Protein AF-A0A1Y5JPC7-F1 (afdb_monomer_lite)

Sequence (171 aa):
MVYKAGVQVVLNYRLAEAKPPEAIPHAVTYAIDNGKAVFSVLLINEGDSLSRPQLEVEIIQQEGNKQVLAWESAVSFIYAGTAAQYQMKLEQPLLQGAYLAEVKTALNGHTVRKVLPFEVNQAIPLSQHQTADSEFMDEERRFILSRVYFYGVILLTVILLVVYQKKKSKK

Radius of gyration: 29.6 Å; chains: 1; bounding box: 75×60×89 Å

pLDDT: mean 76.84, std 16.84, range [41.28, 96.06]

Secondary structure (DSSP, 8-state):
----PPP--------PPPPPP--EEEEEEEEEETTEEEEEEEEE--SSS-B--EEEEEEEESSSS--EEEEEEE---B-TT-EEEEEEE-SSPPPSEEEEEEEEEEETTEEEEEEEEEEE-----TT-TTSSTTTHHHHHHHHHHHHHHHHHHHHHHHHHHHHHHHHHTT-

Foldseek 3Di:
DDDDDDDDDDDDDDPDPFFDWDWAWDAKDWDQDPNWTKIKTKIFTQTQAKFWKWKWKWKFFPDDDTDTDIDTDGHDIDGHGGMDMDMDTDPDDDDFHKMWIWMWIHTPNDIDTDIHIDGDHDDPPPPPPPDDPPPVVVVVVCVVVVVVVVVVVVVVVVVVVVVVVVVVVVD

Structure (mmCIF, N/CA/C/O backbone):
data_AF-A0A1Y5JPC7-F1
#
_entry.id   AF-A0A1Y5JPC7-F1
#
loop_
_atom_site.group_PDB
_atom_site.id
_atom_site.type_symbol
_atom_site.label_atom_id
_atom_site.label_alt_id
_atom_site.label_comp_id
_atom_site.label_asym_id
_atom_site.label_entity_id
_atom_site.label_seq_id
_atom_site.pdbx_PDB_ins_code
_atom_site.Cartn_x
_atom_site.Cartn_y
_atom_site.Cartn_z
_atom_site.occupancy
_atom_site.B_iso_or_equiv
_atom_site.auth_seq_id
_atom_site.auth_comp_id
_atom_site.auth_asym_id
_atom_site.auth_atom_id
_atom_site.pdbx_PDB_model_num
ATOM 1 N N . MET A 1 1 ? 52.617 -12.551 -53.711 1.00 46.47 1 MET A N 1
ATOM 2 C CA . MET A 1 1 ? 51.286 -11.907 -53.615 1.00 46.47 1 MET A CA 1
ATOM 3 C C . MET A 1 1 ? 50.768 -12.134 -52.203 1.00 46.47 1 MET A C 1
ATOM 5 O O . MET A 1 1 ? 50.682 -13.286 -51.807 1.00 46.47 1 MET A O 1
ATOM 9 N N . VAL A 1 2 ? 50.518 -11.079 -51.422 1.00 46.84 2 VAL A N 1
ATOM 10 C CA . VAL A 1 2 ? 50.022 -11.194 -50.036 1.00 46.84 2 VAL A CA 1
ATOM 11 C C . VAL A 1 2 ? 48.533 -10.865 -50.036 1.00 46.84 2 VAL A C 1
ATOM 13 O O . VAL A 1 2 ? 48.157 -9.754 -50.401 1.00 46.84 2 VAL A O 1
ATOM 16 N N . TYR A 1 3 ? 47.695 -11.824 -49.647 1.00 49.88 3 TYR A N 1
ATOM 17 C CA . TYR A 1 3 ? 46.259 -11.607 -49.476 1.00 49.88 3 TYR A CA 1
ATOM 18 C C . TYR A 1 3 ? 45.996 -10.997 -48.098 1.00 49.88 3 TYR A C 1
ATOM 20 O O . TYR A 1 3 ? 46.360 -11.578 -47.078 1.00 49.88 3 TYR A O 1
ATOM 28 N N . LYS A 1 4 ? 45.354 -9.825 -48.063 1.00 56.59 4 LYS A N 1
ATOM 29 C CA . LYS A 1 4 ? 44.784 -9.256 -46.837 1.00 56.59 4 LYS A CA 1
ATOM 30 C C . LYS A 1 4 ? 43.274 -9.445 -46.881 1.00 56.59 4 LYS A C 1
ATOM 32 O O . LYS A 1 4 ? 42.611 -8.862 -47.732 1.00 56.59 4 LYS A O 1
ATOM 37 N N . ALA A 1 5 ? 42.750 -10.248 -45.964 1.00 67.19 5 ALA A N 1
ATOM 38 C CA . ALA A 1 5 ? 41.322 -10.317 -45.699 1.00 67.19 5 ALA A CA 1
ATOM 39 C C . ALA A 1 5 ? 40.984 -9.314 -44.587 1.00 67.19 5 ALA A C 1
ATOM 41 O O . ALA A 1 5 ? 41.606 -9.330 -43.525 1.00 67.19 5 ALA A O 1
ATOM 42 N N . GLY A 1 6 ? 40.033 -8.419 -44.851 1.00 68.44 6 GLY A N 1
ATOM 43 C CA . GLY A 1 6 ? 39.458 -7.531 -43.845 1.00 68.44 6 GLY A CA 1
ATOM 44 C C . GLY A 1 6 ? 38.216 -8.174 -43.240 1.00 68.44 6 GLY A C 1
ATOM 45 O O . GLY A 1 6 ? 37.362 -8.663 -43.974 1.00 68.44 6 GLY A O 1
ATOM 46 N N . VAL A 1 7 ? 38.117 -8.179 -41.913 1.00 72.25 7 VAL A N 1
ATOM 47 C CA . VAL A 1 7 ? 36.916 -8.624 -41.197 1.00 72.25 7 VAL A CA 1
ATOM 48 C C . VAL A 1 7 ? 36.097 -7.389 -40.839 1.00 72.25 7 VAL A C 1
ATOM 50 O O . VAL A 1 7 ? 36.598 -6.496 -40.158 1.00 72.25 7 VAL A O 1
ATOM 53 N N . GLN A 1 8 ? 34.842 -7.336 -41.287 1.00 67.12 8 GLN A N 1
ATOM 54 C CA . GLN A 1 8 ? 33.876 -6.334 -40.845 1.00 67.12 8 GLN A CA 1
ATOM 55 C C . GLN A 1 8 ? 33.004 -6.948 -39.750 1.00 67.12 8 GLN A C 1
ATOM 57 O O . GLN A 1 8 ? 32.256 -7.891 -39.999 1.00 67.12 8 GLN A O 1
ATOM 62 N N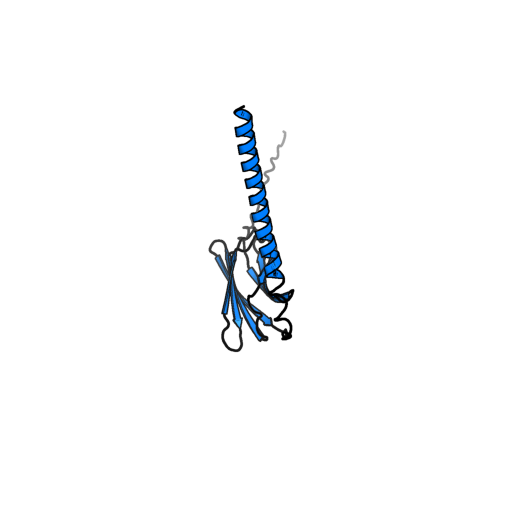 . VAL A 1 9 ? 33.102 -6.415 -38.534 1.00 71.19 9 VAL A N 1
ATOM 63 C CA . VAL A 1 9 ? 32.236 -6.806 -37.418 1.00 71.19 9 VAL A CA 1
ATOM 64 C C . VAL A 1 9 ? 31.088 -5.805 -37.339 1.00 71.19 9 VAL A C 1
ATOM 66 O O . VAL A 1 9 ? 31.311 -4.628 -37.067 1.00 71.19 9 VAL A O 1
ATOM 69 N N . VAL A 1 10 ? 29.863 -6.267 -37.592 1.00 72.75 10 VAL A N 1
ATOM 70 C CA . VAL A 1 10 ? 28.638 -5.470 -37.432 1.00 72.75 10 VAL A CA 1
ATOM 71 C C . VAL A 1 10 ? 27.967 -5.886 -36.127 1.00 72.75 10 VAL A C 1
ATOM 73 O O . VAL A 1 10 ? 27.474 -7.005 -35.998 1.00 72.75 10 VAL A O 1
ATOM 76 N N . LEU A 1 11 ? 27.975 -4.987 -35.144 1.00 55.19 11 LEU A N 1
ATOM 77 C CA . LEU A 1 11 ? 27.313 -5.182 -33.857 1.00 55.19 11 LEU A CA 1
ATOM 78 C C . LEU A 1 11 ? 25.857 -4.723 -33.957 1.00 55.19 11 LEU A C 1
ATOM 80 O O . LEU A 1 11 ? 25.567 -3.531 -33.899 1.00 55.19 11 LEU A O 1
ATOM 84 N N . ASN A 1 12 ? 24.941 -5.681 -34.082 1.00 62.66 12 ASN A N 1
ATOM 85 C CA . ASN A 1 12 ? 23.509 -5.433 -33.962 1.00 62.66 12 ASN A CA 1
ATOM 86 C C . ASN A 1 12 ? 23.102 -5.582 -32.494 1.00 62.66 12 ASN A C 1
ATOM 88 O O . ASN A 1 12 ? 22.992 -6.701 -31.996 1.00 62.66 12 ASN A O 1
ATOM 92 N N . TYR A 1 13 ? 22.872 -4.469 -31.801 1.00 59.50 13 TYR A N 1
ATOM 93 C CA . TYR A 1 13 ? 22.276 -4.485 -30.468 1.00 59.50 13 TYR A CA 1
ATOM 94 C C . TYR A 1 13 ? 20.789 -4.132 -30.565 1.00 59.50 13 TYR A C 1
ATOM 96 O O . TYR A 1 13 ? 20.397 -3.207 -31.273 1.00 59.50 13 TYR A O 1
ATOM 104 N N . ARG A 1 14 ? 19.944 -4.894 -29.864 1.00 58.50 14 ARG A N 1
ATOM 105 C CA . ARG A 1 14 ? 18.544 -4.532 -29.631 1.00 58.50 14 ARG A CA 1
ATOM 106 C C . ARG A 1 14 ? 18.494 -3.793 -28.299 1.00 58.50 14 ARG A C 1
ATOM 108 O O . ARG A 1 14 ? 18.680 -4.417 -27.259 1.00 58.50 14 ARG A O 1
ATOM 115 N N . LEU A 1 15 ? 18.283 -2.480 -28.332 1.00 62.59 15 LEU A N 1
ATOM 116 C CA . LEU A 1 15 ? 17.850 -1.748 -27.143 1.00 62.59 15 LEU A CA 1
ATOM 117 C C . LEU A 1 15 ? 16.441 -2.246 -26.813 1.00 62.59 15 LEU A C 1
ATOM 119 O O . LEU A 1 15 ? 15.507 -1.982 -27.566 1.00 62.59 15 LEU A O 1
ATOM 123 N N . ALA A 1 16 ? 16.293 -3.015 -25.735 1.00 66.19 16 ALA A N 1
ATOM 124 C CA . ALA A 1 16 ? 14.985 -3.149 -25.113 1.00 66.19 16 ALA A CA 1
ATOM 125 C C . ALA A 1 16 ? 14.656 -1.778 -24.514 1.00 66.19 16 ALA A C 1
ATOM 127 O O . ALA A 1 16 ? 15.467 -1.235 -23.761 1.00 66.19 16 ALA A O 1
ATOM 128 N N . GLU A 1 17 ? 13.525 -1.186 -24.897 1.00 70.25 17 GLU A N 1
ATOM 129 C CA . GLU A 1 17 ? 13.052 0.024 -24.230 1.00 70.25 17 GLU A CA 1
ATOM 130 C C . GLU A 1 17 ? 12.852 -0.298 -22.748 1.00 70.25 17 GLU A C 1
ATOM 132 O O . GLU A 1 17 ? 12.151 -1.252 -22.402 1.00 70.25 17 GLU A O 1
ATOM 137 N N . ALA A 1 18 ? 13.525 0.462 -21.884 1.00 71.50 18 ALA A N 1
ATOM 138 C CA . ALA A 1 18 ? 13.346 0.338 -20.448 1.00 71.50 18 ALA A CA 1
ATOM 139 C C . ALA A 1 18 ? 11.902 0.709 -20.104 1.00 71.50 18 ALA A C 1
ATOM 141 O O . ALA A 1 18 ? 11.392 1.734 -20.570 1.00 71.50 18 ALA A O 1
ATOM 142 N N . LYS A 1 19 ? 11.247 -0.107 -19.279 1.00 82.06 19 LYS A N 1
ATOM 143 C CA . LYS A 1 19 ? 9.912 0.206 -18.781 1.00 82.06 19 LYS A CA 1
ATOM 144 C C . LYS A 1 19 ? 9.952 1.502 -17.967 1.00 82.06 19 LYS A C 1
ATOM 146 O O . LYS A 1 19 ? 10.901 1.712 -17.198 1.00 82.06 19 LYS A O 1
ATOM 151 N N . PRO A 1 20 ? 8.929 2.364 -18.092 1.00 84.06 20 PRO A N 1
ATOM 152 C CA . PRO A 1 20 ? 8.824 3.550 -17.254 1.00 84.06 20 PRO A CA 1
ATOM 153 C C . PRO A 1 20 ? 8.770 3.160 -15.764 1.00 84.06 20 PRO A C 1
ATOM 155 O O . PRO A 1 20 ? 8.447 2.018 -15.439 1.00 84.06 20 PRO A O 1
ATOM 158 N N . PRO A 1 21 ? 9.106 4.078 -14.840 1.00 85.00 21 PRO A N 1
ATOM 159 C CA . PRO A 1 21 ? 8.945 3.826 -13.412 1.00 85.00 21 PRO A CA 1
ATOM 160 C C . PRO A 1 21 ? 7.462 3.617 -13.092 1.00 85.00 21 PRO A C 1
ATOM 162 O O . PRO A 1 21 ? 6.608 4.361 -13.581 1.00 85.00 21 PRO A O 1
ATOM 165 N N . GLU A 1 22 ? 7.160 2.631 -12.250 1.00 90.44 22 GLU A N 1
ATOM 166 C CA . GLU A 1 22 ? 5.791 2.301 -11.854 1.00 90.44 22 GLU A CA 1
ATOM 167 C C . GLU A 1 22 ? 5.659 2.186 -10.334 1.00 90.44 22 GLU A C 1
ATOM 169 O O . GLU A 1 22 ? 6.632 2.021 -9.597 1.00 90.44 22 GLU A O 1
ATOM 174 N N . ALA A 1 23 ? 4.431 2.296 -9.842 1.00 91.62 23 ALA A N 1
ATOM 175 C CA . ALA A 1 23 ? 4.103 2.024 -8.451 1.00 91.62 23 ALA A CA 1
ATOM 176 C C . ALA A 1 23 ? 2.686 1.472 -8.376 1.00 91.62 23 ALA A C 1
ATOM 178 O O . ALA A 1 23 ? 1.706 2.214 -8.308 1.00 91.62 23 ALA A O 1
ATOM 179 N N . ILE A 1 24 ? 2.587 0.154 -8.436 1.00 93.31 24 ILE A N 1
ATOM 180 C CA . ILE A 1 24 ? 1.331 -0.561 -8.560 1.00 93.31 24 ILE A CA 1
ATOM 181 C C . ILE A 1 24 ? 0.851 -0.969 -7.165 1.00 93.31 24 ILE A C 1
ATOM 183 O O . ILE A 1 24 ? 1.571 -1.681 -6.459 1.00 93.31 24 ILE A O 1
ATOM 187 N N . PRO A 1 25 ? -0.369 -0.577 -6.750 1.00 95.00 25 PRO A N 1
ATOM 188 C CA . PRO A 1 25 ? -0.967 -1.123 -5.541 1.00 95.00 25 PRO A CA 1
ATOM 189 C C . PRO A 1 25 ? -1.147 -2.635 -5.674 1.00 95.00 25 PRO A C 1
ATOM 191 O O . PRO A 1 25 ? -1.686 -3.126 -6.671 1.00 95.00 25 PRO A O 1
ATOM 194 N N . HIS A 1 26 ? -0.676 -3.387 -4.687 1.00 94.12 26 HIS A N 1
ATOM 195 C CA . HIS A 1 26 ? -0.709 -4.846 -4.740 1.00 94.12 26 HIS A CA 1
ATOM 196 C C . HIS A 1 26 ? -1.625 -5.443 -3.679 1.00 94.12 26 HIS A C 1
ATOM 198 O O . HIS A 1 26 ? -2.472 -6.271 -3.997 1.00 94.12 26 HIS A O 1
ATOM 204 N N . ALA A 1 27 ? -1.484 -5.000 -2.432 1.00 94.44 27 ALA A N 1
ATOM 205 C CA . ALA A 1 27 ? -2.271 -5.503 -1.316 1.00 94.44 27 ALA A CA 1
ATOM 206 C C . ALA A 1 27 ? -2.486 -4.413 -0.268 1.00 94.44 27 ALA A C 1
ATOM 208 O O . ALA A 1 27 ? -1.732 -3.440 -0.202 1.00 94.44 27 ALA A O 1
ATOM 209 N N . VAL A 1 28 ? -3.500 -4.607 0.568 1.00 94.50 28 VAL A N 1
ATOM 210 C CA . VAL A 1 28 ? -3.736 -3.797 1.761 1.00 94.50 28 VAL A CA 1
ATOM 211 C C . VAL A 1 28 ? -3.958 -4.707 2.954 1.00 94.50 28 VAL A C 1
ATOM 213 O O . VAL A 1 28 ? -4.479 -5.813 2.807 1.00 94.50 28 VAL A O 1
ATOM 216 N N . THR A 1 29 ? -3.546 -4.260 4.133 1.00 92.00 29 THR A N 1
ATOM 217 C CA . THR A 1 29 ? -3.759 -4.999 5.376 1.00 92.00 29 THR A CA 1
ATOM 218 C C . THR A 1 29 ? -4.173 -4.062 6.497 1.00 92.00 29 THR A C 1
ATOM 220 O O . THR A 1 29 ? -3.852 -2.873 6.504 1.00 92.00 29 THR A O 1
ATOM 223 N N . TYR A 1 30 ? -4.890 -4.623 7.462 1.00 92.06 30 TYR A N 1
ATOM 224 C CA . TYR A 1 30 ? -5.297 -3.944 8.678 1.00 92.06 30 TYR A CA 1
ATOM 225 C C . TYR A 1 30 ? -4.840 -4.758 9.885 1.00 92.06 30 TYR A C 1
ATOM 227 O O . TYR A 1 30 ? -4.999 -5.979 9.910 1.00 92.06 30 TYR A O 1
ATOM 235 N N . ALA A 1 31 ? -4.279 -4.085 10.883 1.00 89.81 31 ALA A N 1
ATOM 236 C CA . ALA A 1 31 ? -3.882 -4.698 12.140 1.00 89.81 31 ALA A CA 1
ATOM 237 C C . ALA A 1 31 ? -4.029 -3.708 13.300 1.00 89.81 31 ALA A C 1
ATOM 239 O O . ALA A 1 31 ? -4.006 -2.493 13.109 1.00 89.81 31 ALA A O 1
ATOM 240 N N . ILE A 1 32 ? -4.131 -4.238 14.515 1.00 87.44 32 ILE A N 1
ATOM 241 C CA . ILE A 1 32 ? -3.904 -3.472 15.739 1.00 87.44 32 ILE A CA 1
ATOM 242 C C . ILE A 1 32 ? -2.470 -3.752 16.189 1.00 87.44 32 ILE A C 1
ATOM 244 O O . ILE A 1 32 ? -2.140 -4.887 16.525 1.00 87.44 32 ILE A O 1
ATOM 248 N N . ASP A 1 33 ? -1.625 -2.726 16.188 1.00 81.69 33 ASP A N 1
ATOM 249 C CA . ASP A 1 33 ? -0.240 -2.786 16.653 1.00 81.69 33 ASP A CA 1
ATOM 250 C C . ASP A 1 33 ? -0.067 -1.853 17.857 1.00 81.69 33 ASP A C 1
ATOM 252 O O . ASP A 1 33 ? -0.353 -0.656 17.778 1.00 81.69 33 ASP A O 1
ATOM 256 N N . ASN A 1 34 ? 0.364 -2.404 18.995 1.00 83.06 34 ASN A N 1
ATOM 257 C CA . ASN A 1 34 ? 0.525 -1.677 20.262 1.00 83.06 34 ASN A CA 1
ATOM 258 C C . ASN A 1 34 ? -0.713 -0.845 20.661 1.00 83.06 34 ASN A C 1
ATOM 260 O O . ASN A 1 34 ? -0.605 0.312 21.067 1.00 83.06 34 ASN A O 1
ATOM 264 N N . GLY A 1 35 ? -1.909 -1.420 20.487 1.00 79.12 35 GLY A N 1
ATOM 265 C CA . GLY A 1 35 ? -3.184 -0.758 20.786 1.00 79.12 35 GLY A CA 1
ATOM 266 C C . GLY A 1 35 ? -3.593 0.327 19.782 1.00 79.12 35 GLY A C 1
ATOM 267 O O . GLY A 1 35 ? -4.630 0.961 19.963 1.00 79.12 35 GLY A O 1
ATOM 268 N N . LYS A 1 36 ? -2.816 0.541 18.714 1.00 83.12 36 LYS A N 1
ATOM 269 C CA . LYS A 1 36 ? -3.119 1.500 17.649 1.00 83.12 36 LYS A CA 1
ATOM 270 C C . LYS A 1 36 ? -3.558 0.764 16.395 1.00 83.12 36 LYS A C 1
ATOM 272 O O . LYS A 1 36 ? -2.955 -0.227 15.997 1.00 83.12 36 LYS A O 1
ATOM 277 N N . ALA A 1 37 ? -4.601 1.271 15.753 1.00 88.12 37 ALA A N 1
ATOM 278 C CA . ALA A 1 37 ? -5.039 0.750 14.472 1.00 88.12 37 ALA A CA 1
ATOM 279 C C . ALA A 1 37 ? -4.075 1.187 13.368 1.00 88.12 37 ALA A C 1
ATOM 281 O O . ALA A 1 37 ? -3.816 2.377 13.193 1.00 88.12 37 ALA A O 1
ATOM 282 N N . VAL A 1 38 ? -3.536 0.216 12.639 1.00 89.75 38 VAL A N 1
ATOM 283 C CA . VAL A 1 38 ? -2.577 0.420 11.558 1.00 89.75 38 VAL A CA 1
ATOM 284 C C . VAL A 1 38 ? -3.146 -0.159 10.274 1.00 89.75 38 VAL A C 1
ATOM 286 O O . VAL A 1 38 ? -3.454 -1.347 10.181 1.00 89.75 38 VAL A O 1
ATOM 289 N N . PHE A 1 39 ? -3.255 0.697 9.268 1.00 91.06 39 PHE A N 1
ATOM 290 C CA . PHE A 1 39 ? -3.575 0.317 7.904 1.00 91.06 39 PHE A CA 1
ATOM 291 C C . PHE A 1 39 ? -2.298 0.339 7.067 1.00 91.06 39 PHE A C 1
ATOM 293 O O . PHE A 1 39 ? -1.531 1.298 7.137 1.00 91.06 39 PHE A O 1
ATOM 300 N N . SER A 1 40 ? -2.054 -0.711 6.286 1.00 91.94 40 SER A N 1
ATOM 301 C CA . SER A 1 40 ? -0.876 -0.815 5.426 1.00 91.94 40 SER A CA 1
ATOM 302 C C . SER A 1 40 ? -1.257 -0.987 3.965 1.00 91.94 40 SER A C 1
ATOM 304 O O . SER A 1 40 ? -2.159 -1.754 3.644 1.00 91.94 40 SER A O 1
ATOM 306 N N . VAL A 1 41 ? -0.498 -0.350 3.078 1.00 93.56 41 VAL A N 1
ATOM 307 C CA . VAL A 1 41 ? -0.555 -0.534 1.626 1.00 93.56 41 VAL A CA 1
ATOM 308 C C . VAL A 1 41 ? 0.775 -1.094 1.150 1.00 93.56 41 VAL A C 1
ATOM 310 O O . VAL A 1 41 ? 1.828 -0.529 1.443 1.00 93.56 41 VAL A O 1
ATOM 313 N N . LEU A 1 42 ? 0.731 -2.180 0.385 1.00 94.12 42 LEU A N 1
ATOM 314 C CA . LEU A 1 42 ? 1.881 -2.721 -0.326 1.00 94.12 42 LEU A CA 1
ATOM 315 C C . LEU A 1 42 ? 1.878 -2.199 -1.764 1.00 94.12 42 LEU A C 1
ATOM 317 O O . LEU A 1 42 ? 0.952 -2.479 -2.530 1.00 94.12 42 LEU A O 1
ATOM 321 N N . LEU A 1 43 ? 2.924 -1.463 -2.126 1.00 93.88 43 LEU A N 1
ATOM 322 C CA . LEU A 1 43 ? 3.178 -0.988 -3.483 1.00 93.88 43 LEU A CA 1
ATOM 323 C C . LEU A 1 43 ? 4.338 -1.779 -4.091 1.00 93.88 43 LEU A C 1
ATOM 325 O O . LEU A 1 43 ? 5.333 -2.027 -3.412 1.00 93.88 43 LEU A O 1
ATOM 329 N N . ILE A 1 44 ? 4.232 -2.143 -5.367 1.00 93.38 44 ILE A N 1
ATOM 330 C CA . ILE A 1 44 ? 5.303 -2.804 -6.123 1.00 93.38 44 ILE A CA 1
ATOM 331 C C . ILE A 1 44 ? 5.724 -1.900 -7.275 1.00 93.38 44 ILE A C 1
ATOM 333 O O . ILE A 1 44 ? 4.881 -1.394 -8.016 1.00 93.38 44 ILE A O 1
ATOM 337 N N . ASN A 1 45 ? 7.029 -1.694 -7.432 1.00 93.38 45 ASN A N 1
ATOM 338 C CA . ASN A 1 45 ? 7.570 -1.045 -8.617 1.00 93.38 45 ASN A CA 1
ATOM 339 C C . ASN A 1 45 ? 7.880 -2.103 -9.680 1.00 93.38 45 ASN A C 1
ATOM 341 O O . ASN A 1 45 ? 8.907 -2.776 -9.615 1.00 93.38 45 ASN A O 1
ATOM 345 N N . GLU A 1 46 ? 6.971 -2.251 -10.643 1.00 91.69 46 GLU A N 1
ATOM 346 C CA . GLU A 1 46 ? 7.098 -3.181 -11.776 1.00 91.69 46 GLU A CA 1
ATOM 347 C C . GLU A 1 46 ? 7.861 -2.575 -12.975 1.00 91.69 46 GLU A C 1
ATOM 349 O O . GLU A 1 46 ? 8.057 -3.243 -13.996 1.00 91.69 46 GLU A O 1
ATOM 354 N N . GLY A 1 47 ? 8.312 -1.323 -12.839 1.00 89.38 47 GLY A N 1
ATOM 355 C CA . GLY A 1 47 ? 9.138 -0.616 -13.809 1.00 89.38 47 GLY A CA 1
ATOM 356 C C . GLY A 1 47 ? 10.634 -0.897 -13.655 1.00 89.38 47 GLY A C 1
ATOM 357 O O . GLY A 1 47 ? 11.081 -1.509 -12.683 1.00 89.38 47 GLY A O 1
ATOM 358 N N . ASP A 1 48 ? 11.427 -0.377 -14.594 1.00 88.62 48 ASP A N 1
ATOM 359 C CA . ASP A 1 48 ? 12.882 -0.610 -14.648 1.00 88.62 48 ASP A CA 1
ATOM 360 C C . ASP A 1 48 ? 13.699 0.520 -13.990 1.00 88.62 48 ASP A C 1
ATOM 362 O O . ASP A 1 48 ? 14.929 0.550 -14.057 1.00 88.62 48 ASP A O 1
ATOM 366 N N . SER A 1 49 ? 13.032 1.479 -13.341 1.00 88.25 49 SER A N 1
ATOM 367 C CA . SER A 1 49 ? 13.677 2.624 -12.691 1.00 88.25 49 SER A CA 1
ATOM 368 C C . SER A 1 49 ? 13.017 2.993 -11.362 1.00 88.25 49 SER A C 1
ATOM 370 O O . SER A 1 49 ? 11.932 2.528 -11.036 1.00 88.25 49 SER A O 1
ATOM 372 N N . LEU A 1 50 ? 13.709 3.799 -10.557 1.00 90.50 50 LEU A N 1
ATOM 373 C CA . LEU A 1 50 ? 13.287 4.230 -9.221 1.00 90.50 50 LEU A CA 1
ATOM 374 C C . LEU A 1 50 ? 11.991 5.060 -9.260 1.00 90.50 50 LEU A C 1
ATOM 376 O O . LEU A 1 50 ? 11.928 6.067 -9.964 1.00 90.50 50 LEU A O 1
ATOM 380 N N . SER A 1 51 ? 11.013 4.707 -8.425 1.00 90.25 51 SER A N 1
ATOM 381 C CA . SER A 1 51 ? 9.708 5.378 -8.355 1.00 90.25 51 SER A CA 1
ATOM 382 C C . SER A 1 51 ? 9.545 6.213 -7.085 1.00 90.25 51 SER A C 1
ATOM 384 O O . SER A 1 51 ? 10.009 5.822 -6.013 1.00 90.25 51 SER A O 1
ATOM 386 N N . ARG A 1 52 ? 8.855 7.357 -7.201 1.00 91.00 52 ARG A N 1
ATOM 387 C CA . ARG A 1 52 ? 8.434 8.225 -6.082 1.00 91.00 52 ARG A CA 1
ATOM 388 C C . ARG A 1 52 ? 6.963 8.633 -6.254 1.00 91.00 52 ARG A C 1
ATOM 390 O O . ARG A 1 52 ? 6.695 9.748 -6.704 1.00 91.00 52 ARG A O 1
ATOM 397 N N . PRO A 1 53 ? 6.013 7.717 -6.027 1.00 90.25 53 PRO A N 1
ATOM 398 C CA . PRO A 1 53 ? 4.607 8.002 -6.272 1.00 90.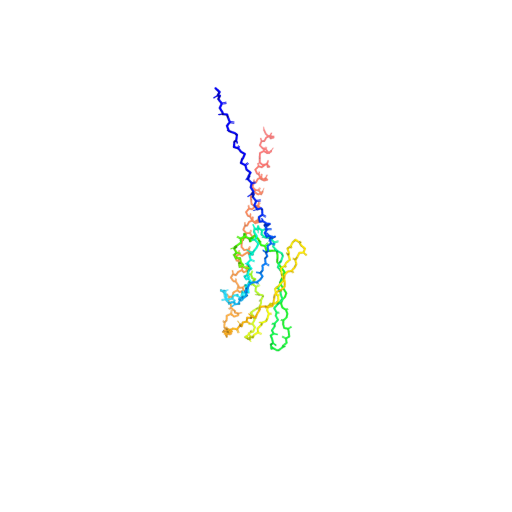25 53 PRO A CA 1
ATOM 399 C C . PRO A 1 53 ? 4.013 8.911 -5.183 1.00 90.25 53 PRO A C 1
ATOM 401 O O . PRO A 1 53 ? 4.471 8.946 -4.044 1.00 90.25 53 PRO A O 1
ATOM 404 N N . GLN A 1 54 ? 2.948 9.624 -5.512 1.00 91.69 54 GLN A N 1
ATOM 405 C CA . GLN A 1 54 ? 1.989 10.110 -4.520 1.00 91.69 54 GLN A CA 1
ATOM 406 C C . GLN A 1 54 ? 0.979 8.998 -4.253 1.00 91.69 54 GLN A C 1
ATOM 408 O O . GLN A 1 54 ? 0.624 8.275 -5.184 1.00 91.69 54 GLN A O 1
ATOM 413 N N . LEU A 1 55 ? 0.550 8.839 -3.004 1.00 91.12 55 LEU A N 1
ATOM 414 C CA . LEU A 1 55 ? -0.406 7.820 -2.588 1.00 91.12 55 LEU A CA 1
ATOM 415 C C . LEU A 1 55 ? -1.639 8.488 -1.997 1.00 91.12 55 LEU A C 1
ATOM 417 O O . LEU A 1 55 ? -1.534 9.240 -1.033 1.00 91.12 55 LEU A O 1
ATOM 421 N N . GLU A 1 56 ? -2.795 8.138 -2.540 1.00 92.44 56 GLU A N 1
ATOM 422 C CA . GLU A 1 56 ? -4.099 8.441 -1.967 1.00 92.44 56 GLU A CA 1
ATOM 423 C C . GLU A 1 56 ? -4.822 7.127 -1.678 1.00 92.44 56 GLU A C 1
ATOM 425 O O . GLU A 1 56 ? -4.822 6.205 -2.499 1.00 92.44 56 GLU A O 1
ATOM 430 N N . VAL A 1 57 ? -5.454 7.032 -0.516 1.00 91.38 57 VAL A N 1
ATOM 431 C CA . VAL A 1 57 ? -6.249 5.873 -0.116 1.00 91.38 57 VAL A CA 1
ATOM 432 C C . VAL A 1 57 ? -7.598 6.340 0.393 1.00 91.38 57 VAL A C 1
ATOM 434 O O . VAL A 1 57 ? -7.664 7.202 1.264 1.00 91.38 57 VAL A O 1
ATOM 437 N N . GLU A 1 58 ? -8.660 5.718 -0.104 1.00 91.44 58 GLU A N 1
ATOM 438 C CA . GLU A 1 58 ? -10.015 5.844 0.420 1.00 91.44 58 GLU A CA 1
ATOM 439 C C . GLU A 1 58 ? -10.478 4.477 0.943 1.00 91.44 58 GLU A C 1
ATOM 441 O O . GLU A 1 58 ? -10.565 3.512 0.184 1.00 91.44 58 GLU A O 1
ATOM 446 N N . ILE A 1 59 ? -10.753 4.369 2.243 1.00 91.06 59 ILE A N 1
ATOM 447 C CA . ILE A 1 59 ? -11.285 3.143 2.859 1.00 91.06 59 ILE A CA 1
ATOM 448 C C . ILE A 1 59 ? -12.801 3.265 2.959 1.00 91.06 59 ILE A C 1
ATOM 450 O O . ILE A 1 59 ? -13.294 4.262 3.477 1.00 91.06 59 ILE A O 1
ATOM 454 N N . ILE A 1 60 ? -13.520 2.244 2.491 1.00 90.69 60 ILE A N 1
ATOM 455 C CA . ILE A 1 60 ? -14.980 2.208 2.396 1.00 90.69 60 ILE A CA 1
ATOM 456 C C . ILE A 1 60 ? -15.494 0.904 3.012 1.00 90.69 60 ILE A C 1
ATOM 458 O O . ILE A 1 60 ? -15.123 -0.180 2.565 1.00 90.69 60 ILE A O 1
ATOM 462 N N . GLN A 1 61 ? -16.376 0.989 4.010 1.00 89.56 61 GLN A N 1
ATOM 463 C CA . GLN A 1 61 ? -17.068 -0.189 4.548 1.00 89.56 61 GLN A CA 1
ATOM 464 C C . GLN A 1 61 ? -18.104 -0.711 3.542 1.00 89.56 61 GLN A C 1
ATOM 466 O O . GLN A 1 61 ? -18.873 0.076 2.988 1.00 89.56 61 GLN A O 1
ATOM 471 N N . GLN A 1 62 ? -18.125 -2.024 3.292 1.00 85.75 62 GLN A N 1
ATOM 472 C CA . GLN A 1 62 ? -19.050 -2.628 2.323 1.00 85.75 62 GLN A CA 1
ATOM 473 C C . GLN A 1 62 ? -20.484 -2.730 2.851 1.00 85.75 62 GLN A C 1
ATOM 475 O O . GLN A 1 62 ? -21.432 -2.588 2.082 1.00 85.75 62 GLN A O 1
ATOM 480 N N . GLU A 1 63 ? -20.642 -2.955 4.155 1.00 77.81 63 GLU A N 1
ATOM 481 C CA . GLU A 1 63 ? -21.939 -3.111 4.809 1.00 77.81 63 GLU A CA 1
ATOM 482 C C . GLU A 1 63 ? -22.172 -1.971 5.809 1.00 77.81 63 GLU A C 1
ATOM 484 O O . GLU A 1 63 ? -21.373 -1.760 6.719 1.00 77.81 63 GLU A O 1
ATOM 489 N N . GLY A 1 64 ? -23.280 -1.238 5.659 1.00 65.06 64 GLY A N 1
ATOM 490 C CA . GLY A 1 64 ? -23.690 -0.182 6.590 1.00 65.06 64 GLY A CA 1
ATOM 491 C C . GLY A 1 64 ? -23.424 1.246 6.105 1.00 65.06 64 GLY A C 1
ATOM 492 O O . GLY A 1 64 ? -23.503 1.548 4.914 1.00 65.06 64 GLY A O 1
ATOM 493 N N . ASN A 1 65 ? -23.198 2.157 7.056 1.00 59.69 65 ASN A N 1
ATOM 494 C CA . ASN A 1 65 ? -22.962 3.569 6.767 1.00 59.69 65 ASN A CA 1
ATOM 495 C C . ASN A 1 65 ? -21.568 3.725 6.147 1.00 59.69 65 ASN A C 1
ATOM 497 O O . ASN A 1 65 ? -20.598 3.192 6.682 1.00 59.69 65 ASN A O 1
ATOM 501 N N . LYS A 1 66 ? -21.465 4.439 5.021 1.00 63.16 66 LYS A N 1
ATOM 502 C CA . LYS A 1 66 ? -20.219 4.582 4.259 1.00 63.16 66 LYS A CA 1
ATOM 503 C C . LYS A 1 66 ? -19.205 5.397 5.074 1.00 63.16 66 LYS A C 1
ATOM 505 O O . LYS A 1 66 ? -19.124 6.612 4.923 1.00 63.16 66 LYS A O 1
ATOM 510 N N . GLN A 1 67 ? -18.448 4.752 5.960 1.00 64.69 67 GLN A N 1
ATOM 511 C CA . GLN A 1 67 ? -17.302 5.391 6.594 1.00 64.69 67 GLN A CA 1
ATOM 512 C C . GLN A 1 67 ? -16.225 5.533 5.525 1.00 64.69 67 GLN A C 1
ATOM 514 O O . GLN A 1 67 ? -15.757 4.532 4.988 1.00 64.69 67 GLN A O 1
ATOM 519 N N . VAL A 1 68 ? -15.903 6.781 5.192 1.00 65.69 68 VAL A N 1
ATOM 520 C CA . VAL A 1 68 ? -14.865 7.141 4.231 1.00 65.69 68 VAL A CA 1
ATOM 521 C C . VAL A 1 68 ? -13.689 7.700 5.015 1.00 65.69 68 VAL A C 1
ATOM 523 O O . VAL A 1 68 ? -13.797 8.771 5.610 1.00 65.69 68 VAL A O 1
ATOM 526 N N . LEU A 1 69 ? -12.577 6.970 5.035 1.00 77.25 69 LEU A N 1
ATOM 527 C CA . LEU A 1 69 ? -11.309 7.474 5.562 1.00 77.25 69 LEU A CA 1
ATOM 528 C C . LEU A 1 69 ? -10.391 7.767 4.385 1.00 77.25 69 LEU A C 1
ATOM 530 O O . LEU A 1 69 ? -10.058 6.854 3.630 1.00 77.25 69 LEU A O 1
ATOM 534 N N . ALA A 1 70 ? -10.016 9.035 4.238 1.00 79.25 70 ALA A N 1
ATOM 535 C CA . ALA A 1 70 ? -9.109 9.497 3.201 1.00 79.25 70 ALA A CA 1
ATOM 536 C C . ALA A 1 70 ? -7.708 9.705 3.783 1.00 79.25 70 ALA A C 1
ATOM 538 O O . ALA A 1 70 ? -7.543 10.351 4.818 1.00 79.25 70 ALA A O 1
ATOM 539 N N . TRP A 1 71 ? -6.705 9.169 3.100 1.00 79.38 71 TRP A N 1
ATOM 540 C CA . TRP A 1 71 ? -5.301 9.326 3.446 1.00 79.38 71 TRP A CA 1
ATOM 541 C C . TRP A 1 71 ? -4.503 9.711 2.219 1.00 79.38 71 TRP A C 1
ATOM 543 O O . TRP A 1 71 ? -4.479 8.967 1.245 1.00 79.38 71 TRP A O 1
ATOM 553 N N . GLU A 1 72 ? -3.825 10.848 2.293 1.00 79.56 72 GLU A N 1
ATOM 554 C CA . GLU A 1 72 ? -2.895 11.300 1.268 1.00 79.56 72 GLU A CA 1
ATOM 555 C C . GLU A 1 72 ? -1.483 11.338 1.857 1.00 79.56 72 GLU A C 1
ATOM 557 O O . GLU A 1 72 ? -1.256 11.855 2.956 1.00 79.56 72 GLU A O 1
ATOM 562 N N . SER A 1 73 ? -0.517 10.755 1.151 1.00 75.12 73 SER A N 1
ATOM 563 C CA . SER A 1 73 ? 0.874 10.750 1.585 1.00 75.12 73 SER A CA 1
ATOM 564 C C . SER A 1 73 ? 1.845 10.748 0.414 1.00 75.12 73 SER A C 1
ATOM 566 O O . SER A 1 73 ? 1.655 10.063 -0.593 1.00 75.12 73 SER A O 1
ATOM 568 N N . ALA A 1 74 ? 2.940 11.490 0.578 1.00 67.81 74 ALA A N 1
ATOM 569 C CA . ALA A 1 74 ? 4.099 11.352 -0.284 1.00 67.81 74 ALA A CA 1
ATOM 570 C C . ALA A 1 74 ? 4.832 10.062 0.087 1.00 67.81 74 ALA A C 1
ATOM 572 O O . ALA A 1 74 ? 5.346 9.902 1.197 1.00 67.81 74 ALA A O 1
ATOM 573 N N . VAL A 1 75 ? 4.882 9.141 -0.864 1.00 72.62 75 VAL A N 1
ATOM 574 C CA . VAL A 1 75 ? 5.602 7.888 -0.719 1.00 72.62 75 VAL A CA 1
ATOM 575 C C . VAL A 1 75 ? 7.093 8.171 -0.863 1.00 72.62 75 VAL A C 1
ATOM 577 O O . VAL A 1 75 ? 7.520 9.020 -1.649 1.00 72.62 75 VAL A O 1
ATOM 580 N N . SER A 1 76 ? 7.905 7.454 -0.093 1.00 79.19 76 SER A N 1
ATOM 581 C CA . SER A 1 76 ? 9.350 7.451 -0.290 1.00 79.19 76 SER A CA 1
ATOM 582 C C . SER A 1 76 ? 9.723 6.786 -1.629 1.00 79.19 76 SER A C 1
ATOM 584 O O . SER A 1 76 ? 8.925 6.645 -2.555 1.00 79.19 76 SER A O 1
ATOM 586 N N . PHE A 1 77 ? 10.982 6.394 -1.758 1.00 84.88 77 PHE A N 1
ATOM 587 C CA . PHE A 1 77 ? 11.499 5.755 -2.954 1.00 84.88 77 PHE A CA 1
ATOM 588 C C . PHE A 1 77 ? 11.194 4.258 -2.977 1.00 84.88 77 PHE A C 1
ATOM 590 O O . PHE A 1 77 ? 11.447 3.571 -1.989 1.00 84.88 77 PHE A O 1
ATOM 597 N N . ILE A 1 78 ? 10.761 3.747 -4.130 1.00 89.69 78 ILE A N 1
ATOM 598 C CA . ILE A 1 78 ? 10.616 2.310 -4.392 1.00 89.69 78 ILE A CA 1
ATOM 599 C C . ILE A 1 78 ? 11.573 1.937 -5.526 1.00 89.69 78 ILE A C 1
ATOM 601 O O . ILE A 1 78 ? 11.432 2.431 -6.647 1.00 89.69 78 ILE A O 1
ATOM 605 N N . TYR A 1 79 ? 12.568 1.094 -5.250 1.00 89.50 79 TYR A N 1
ATOM 606 C CA . TYR A 1 79 ? 13.522 0.633 -6.265 1.00 89.50 79 TYR A CA 1
ATOM 607 C C . TYR A 1 79 ? 12.839 -0.276 -7.294 1.00 89.50 79 TYR A C 1
ATOM 609 O O . TYR A 1 79 ? 11.862 -0.954 -6.974 1.00 89.50 79 TYR A O 1
ATOM 617 N N . ALA A 1 80 ? 13.367 -0.296 -8.518 1.00 90.38 80 ALA A N 1
ATOM 618 C CA . ALA A 1 80 ? 12.884 -1.161 -9.594 1.00 90.38 80 ALA A CA 1
ATOM 619 C C . ALA A 1 80 ? 12.835 -2.631 -9.146 1.00 90.38 80 ALA A C 1
ATOM 621 O O . ALA A 1 80 ? 13.780 -3.123 -8.527 1.00 90.38 80 ALA A O 1
ATOM 622 N N . GLY A 1 81 ? 11.727 -3.315 -9.430 1.00 87.44 81 GLY A N 1
ATOM 623 C CA . GLY A 1 81 ? 11.513 -4.717 -9.066 1.00 87.44 81 GLY A CA 1
ATOM 624 C C . GLY A 1 81 ? 11.345 -4.990 -7.567 1.00 87.44 81 GLY A C 1
ATOM 625 O O . GLY A 1 81 ? 11.410 -6.147 -7.156 1.00 87.44 81 GLY A O 1
ATOM 626 N N . THR A 1 82 ? 11.150 -3.961 -6.734 1.00 90.25 82 THR A N 1
ATOM 627 C CA . THR A 1 82 ? 10.970 -4.121 -5.281 1.00 90.25 82 THR A CA 1
ATOM 628 C C . THR A 1 82 ? 9.559 -3.773 -4.825 1.00 90.25 82 THR A C 1
ATOM 630 O O . THR A 1 82 ? 8.800 -3.094 -5.521 1.00 90.25 82 THR A O 1
ATOM 633 N N . ALA A 1 83 ? 9.223 -4.240 -3.624 1.00 91.44 83 ALA A N 1
ATOM 634 C CA . ALA A 1 83 ? 7.994 -3.897 -2.934 1.00 91.44 83 ALA A CA 1
ATOM 635 C C . ALA A 1 83 ? 8.294 -2.992 -1.736 1.00 91.44 83 ALA A C 1
ATOM 637 O O . ALA A 1 83 ? 9.311 -3.154 -1.059 1.00 91.44 83 ALA A O 1
ATOM 638 N N . ALA A 1 84 ? 7.387 -2.066 -1.456 1.00 90.38 84 ALA A N 1
ATOM 639 C CA . ALA A 1 84 ? 7.453 -1.189 -0.303 1.00 90.38 84 ALA A CA 1
ATOM 640 C C . ALA A 1 84 ? 6.098 -1.152 0.406 1.00 90.38 84 ALA A C 1
ATOM 642 O O . ALA A 1 84 ? 5.046 -1.052 -0.228 1.00 90.38 84 ALA A O 1
ATOM 643 N N . GLN A 1 85 ? 6.137 -1.253 1.734 1.00 90.81 85 GLN A N 1
ATOM 644 C CA . GLN A 1 85 ? 4.955 -1.194 2.583 1.00 90.81 85 GLN A CA 1
ATOM 645 C C . GLN A 1 85 ? 4.860 0.183 3.238 1.00 90.81 85 GLN A C 1
ATOM 647 O O . GLN A 1 85 ? 5.793 0.629 3.906 1.00 90.81 85 GLN A O 1
ATOM 652 N N . TYR A 1 86 ? 3.709 0.825 3.077 1.00 89.69 86 TYR A N 1
ATOM 653 C CA . TYR A 1 86 ? 3.402 2.130 3.647 1.00 89.69 86 TYR A CA 1
ATOM 654 C C . TYR A 1 86 ? 2.308 1.982 4.680 1.00 89.69 86 TYR A C 1
ATOM 656 O O . TYR A 1 86 ? 1.288 1.357 4.411 1.00 89.69 86 TYR A O 1
ATOM 664 N N . GLN A 1 87 ? 2.540 2.541 5.861 1.00 89.38 87 GLN A N 1
ATOM 665 C CA . GLN A 1 87 ? 1.657 2.382 7.005 1.00 89.38 87 GLN A CA 1
ATOM 666 C C . GLN A 1 87 ? 1.072 3.726 7.418 1.00 89.38 87 GLN A C 1
ATOM 668 O O . GLN A 1 87 ? 1.783 4.727 7.499 1.00 89.38 87 GLN A O 1
ATOM 673 N N . MET A 1 88 ? -0.211 3.713 7.748 1.00 86.94 88 MET A N 1
ATOM 674 C CA . MET A 1 88 ? -0.917 4.809 8.384 1.00 86.94 88 MET A CA 1
ATOM 675 C C . MET A 1 88 ? -1.476 4.333 9.719 1.00 86.94 88 MET A C 1
ATOM 677 O O . MET A 1 88 ? -2.104 3.277 9.802 1.00 86.94 88 MET A O 1
ATOM 681 N N . LYS A 1 89 ? -1.298 5.154 10.754 1.00 87.38 89 LYS A N 1
ATOM 682 C CA . LYS A 1 89 ? -2.026 5.001 12.014 1.00 87.38 89 LYS A CA 1
ATOM 683 C C . LYS A 1 89 ? -3.386 5.668 11.865 1.00 87.38 89 LYS A C 1
ATOM 685 O O . LYS A 1 89 ? -3.445 6.846 11.527 1.00 87.38 89 LYS A O 1
ATOM 690 N N . LEU A 1 90 ? -4.453 4.918 12.102 1.00 85.00 90 LEU A N 1
ATOM 691 C CA . LEU A 1 90 ? -5.807 5.454 12.123 1.00 85.00 90 LEU A CA 1
ATOM 692 C C . LEU A 1 90 ? -6.074 6.098 13.484 1.00 85.00 90 LEU A C 1
ATOM 694 O O . LEU A 1 90 ? -5.645 5.576 14.514 1.00 85.00 90 LEU A O 1
ATOM 698 N N . GLU A 1 91 ? -6.809 7.209 13.486 1.00 82.06 91 GLU A N 1
ATOM 699 C CA . GLU A 1 91 ? -7.232 7.881 14.722 1.00 82.06 91 GLU A CA 1
ATOM 700 C C . GLU A 1 91 ? -8.126 6.980 15.578 1.00 82.06 91 GLU A C 1
ATOM 702 O O . GLU A 1 91 ? -8.056 7.009 16.804 1.00 82.06 91 GLU A O 1
ATOM 707 N N . GLN A 1 92 ? -8.949 6.157 14.924 1.00 81.94 92 GLN A N 1
ATOM 708 C CA . GLN A 1 92 ? -9.845 5.207 15.568 1.00 81.94 92 GLN A CA 1
ATOM 709 C C . GLN A 1 92 ? -9.751 3.840 14.879 1.00 81.94 92 GLN A C 1
ATOM 711 O O . GLN A 1 92 ? -9.574 3.775 13.657 1.00 81.94 92 GLN A O 1
ATOM 716 N N . PRO A 1 93 ? -9.870 2.734 15.635 1.00 87.19 93 PRO A N 1
ATOM 717 C CA . PRO A 1 93 ? -10.010 1.407 15.055 1.00 87.19 93 PRO A CA 1
ATOM 718 C C . PRO A 1 93 ? -11.213 1.303 14.115 1.00 87.19 93 PRO A C 1
ATOM 720 O O . PRO A 1 93 ? -12.254 1.913 14.355 1.00 87.19 93 PRO A O 1
ATOM 723 N N . LEU A 1 94 ? -11.068 0.498 13.062 1.00 86.12 94 LEU A N 1
ATOM 724 C CA . LEU A 1 94 ? -12.187 0.141 12.198 1.00 86.12 94 LEU A CA 1
ATOM 725 C C . LEU A 1 94 ? -13.085 -0.854 12.933 1.00 86.12 94 LEU A C 1
ATOM 727 O O . LEU A 1 94 ? -12.607 -1.676 13.719 1.00 86.12 94 LEU A O 1
ATOM 731 N N . LEU A 1 95 ? -14.385 -0.780 12.665 1.00 85.56 95 LEU A N 1
ATOM 732 C CA . LEU A 1 95 ? -15.330 -1.776 13.152 1.00 85.56 95 LEU A CA 1
ATOM 733 C C . LEU A 1 95 ? -15.077 -3.120 12.464 1.00 85.56 95 LEU A C 1
ATOM 735 O O . LEU A 1 95 ? -14.487 -3.194 11.388 1.00 85.56 95 LEU A O 1
ATOM 739 N N . GLN A 1 96 ? -15.537 -4.199 13.093 1.00 87.69 96 GLN A N 1
ATOM 740 C CA . GLN A 1 96 ? -15.501 -5.515 12.470 1.00 87.69 96 GLN A CA 1
ATOM 741 C C . GLN A 1 96 ? -16.359 -5.508 11.198 1.00 87.69 96 GLN A C 1
ATOM 743 O O . GLN A 1 96 ? -17.500 -5.042 11.219 1.00 87.69 96 GLN A O 1
ATOM 748 N N . GLY A 1 97 ? -15.820 -6.037 10.100 1.00 89.50 97 GLY A N 1
ATOM 749 C CA . GLY A 1 97 ? -16.542 -6.120 8.835 1.00 89.50 97 GLY A CA 1
ATOM 750 C C . GLY A 1 97 ? -15.639 -6.183 7.609 1.00 89.50 97 GLY A C 1
ATOM 751 O O . GLY A 1 97 ? -14.409 -6.196 7.710 1.00 89.50 97 GLY A O 1
ATOM 752 N N . ALA A 1 98 ? -16.279 -6.217 6.443 1.00 91.56 98 ALA A N 1
ATOM 753 C CA . ALA A 1 98 ? -15.614 -6.203 5.149 1.00 91.56 98 ALA A CA 1
ATOM 754 C C . ALA A 1 98 ? -15.482 -4.771 4.608 1.00 91.56 98 ALA A C 1
ATOM 756 O O . ALA A 1 98 ? -16.420 -3.966 4.664 1.00 91.56 98 ALA A O 1
ATOM 757 N N . TYR A 1 99 ? -14.306 -4.459 4.071 1.00 92.69 99 TYR A N 1
ATOM 758 C CA . TYR A 1 99 ? -13.940 -3.137 3.579 1.00 92.69 99 TYR A CA 1
ATOM 759 C C . TYR A 1 99 ? -13.309 -3.219 2.189 1.00 92.69 99 TYR A C 1
ATOM 761 O O . TYR A 1 99 ? -12.713 -4.221 1.790 1.00 92.69 99 TYR A O 1
ATOM 769 N N . LEU A 1 100 ? -13.408 -2.115 1.457 1.00 94.19 100 LEU A N 1
ATOM 770 C CA . LEU A 1 100 ? -12.691 -1.865 0.216 1.00 94.19 100 LEU A CA 1
ATOM 771 C C . LEU A 1 100 ? -11.742 -0.691 0.428 1.00 94.19 100 LEU A C 1
ATOM 773 O O . LEU A 1 100 ? -12.161 0.363 0.898 1.00 94.19 100 LEU A O 1
ATOM 777 N N . ALA A 1 101 ? -10.481 -0.858 0.051 1.00 93.81 101 ALA A N 1
ATOM 778 C CA . ALA A 1 101 ? -9.534 0.238 -0.063 1.00 93.81 101 ALA A CA 1
ATOM 779 C C . ALA A 1 101 ? -9.376 0.612 -1.535 1.00 93.81 101 ALA A C 1
ATOM 781 O O . ALA A 1 101 ? -8.856 -0.163 -2.339 1.00 93.81 101 ALA A O 1
ATOM 782 N N . GLU A 1 102 ? -9.812 1.807 -1.897 1.00 94.88 102 GLU A N 1
ATOM 783 C CA . GLU A 1 102 ? -9.470 2.414 -3.169 1.00 94.88 102 GLU A CA 1
ATOM 784 C C . GLU A 1 102 ? -8.114 3.101 -3.034 1.00 94.88 102 GLU A C 1
ATOM 786 O O . GLU A 1 102 ? -7.985 4.133 -2.385 1.00 94.88 102 GLU A O 1
ATOM 791 N N . VAL A 1 103 ? -7.097 2.509 -3.649 1.00 94.19 103 VAL A N 1
ATOM 792 C CA . VAL A 1 103 ? -5.725 3.005 -3.625 1.00 94.19 103 VAL A CA 1
ATOM 793 C C . VAL A 1 103 ? -5.401 3.625 -4.974 1.00 94.19 103 VAL A C 1
ATOM 795 O O . VAL A 1 103 ? -5.480 2.955 -6.010 1.00 94.19 103 VAL A O 1
ATOM 798 N N . LYS A 1 104 ? -5.010 4.897 -4.962 1.00 94.12 104 LYS A N 1
ATOM 799 C CA . LYS A 1 104 ? -4.516 5.624 -6.128 1.00 94.12 104 LYS A CA 1
ATOM 800 C C . LYS A 1 104 ? -3.049 5.954 -5.930 1.00 94.12 104 LYS A C 1
ATOM 802 O O . LYS A 1 104 ? -2.651 6.471 -4.890 1.00 94.12 104 LYS A O 1
ATOM 807 N N . THR A 1 105 ? -2.255 5.677 -6.949 1.00 92.69 105 THR A N 1
ATOM 808 C CA . THR A 1 105 ? -0.867 6.113 -7.028 1.00 92.69 105 THR A CA 1
ATOM 809 C C . THR A 1 105 ? -0.698 7.036 -8.221 1.00 92.69 105 THR A C 1
ATOM 811 O O . THR A 1 105 ? -1.131 6.704 -9.323 1.00 92.69 105 THR A O 1
ATOM 814 N N . ALA A 1 106 ? -0.084 8.200 -8.018 1.00 91.69 106 ALA A N 1
ATOM 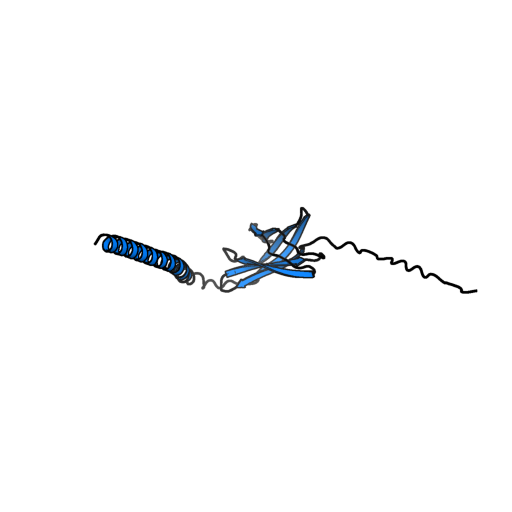815 C CA . ALA A 1 106 ? 0.220 9.147 -9.088 1.00 91.69 106 ALA A CA 1
ATOM 816 C C . ALA A 1 106 ? 1.737 9.302 -9.254 1.00 91.69 106 ALA A C 1
ATOM 818 O O . ALA A 1 106 ? 2.456 9.563 -8.291 1.00 91.69 106 ALA A O 1
ATOM 819 N N . LEU A 1 107 ? 2.235 9.123 -10.476 1.00 89.69 107 LEU A N 1
ATOM 820 C CA . LEU A 1 107 ? 3.656 9.168 -10.810 1.00 89.69 107 LEU A CA 1
ATOM 821 C C . LEU A 1 107 ? 3.839 9.707 -12.233 1.00 89.69 107 LEU A C 1
ATOM 823 O O . LEU A 1 107 ? 3.292 9.155 -13.181 1.00 89.69 107 LEU A O 1
ATOM 827 N N . ASN A 1 108 ? 4.622 10.778 -12.395 1.00 85.94 108 ASN A N 1
ATOM 828 C CA . ASN A 1 108 ? 4.943 11.382 -13.700 1.00 85.94 108 ASN A CA 1
ATOM 829 C C . ASN A 1 108 ? 3.713 11.670 -14.591 1.00 85.94 108 ASN A C 1
ATOM 831 O O . ASN A 1 108 ? 3.769 11.506 -15.806 1.00 85.94 108 ASN A O 1
ATOM 835 N N . GLY A 1 109 ? 2.590 12.078 -13.992 1.00 82.69 109 GLY A N 1
ATOM 836 C CA . GLY A 1 109 ? 1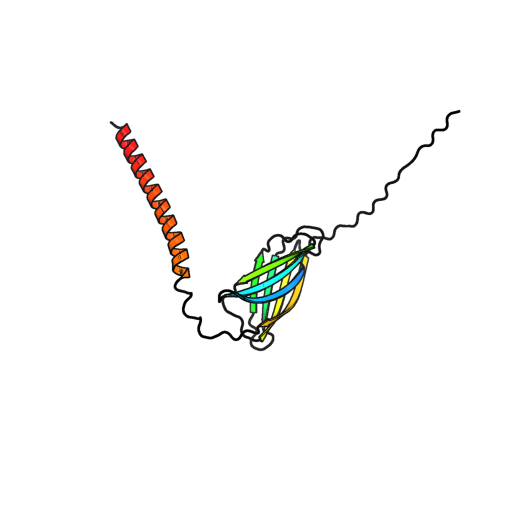.335 12.338 -14.711 1.00 82.69 109 GLY A CA 1
ATOM 837 C C . GLY A 1 109 ? 0.516 11.088 -15.057 1.00 82.69 109 GLY A C 1
ATOM 838 O O . GLY A 1 109 ? -0.592 11.221 -15.572 1.00 82.69 109 GLY A O 1
ATOM 839 N N . HIS A 1 110 ? 1.011 9.891 -14.740 1.00 87.00 110 HIS A N 1
ATOM 840 C CA . HIS A 1 110 ? 0.253 8.648 -14.812 1.00 87.00 110 HIS A CA 1
ATOM 841 C C . HIS A 1 110 ? -0.352 8.314 -13.453 1.00 87.00 110 HIS A C 1
ATOM 843 O O . HIS A 1 110 ? 0.324 8.369 -12.426 1.00 87.00 110 HIS A O 1
ATOM 849 N N . THR A 1 111 ? -1.626 7.930 -13.456 1.00 91.69 111 THR A N 1
ATOM 850 C CA . THR A 1 111 ? -2.332 7.502 -12.249 1.00 91.69 111 THR A CA 1
ATOM 851 C C . THR A 1 111 ? -2.769 6.056 -12.397 1.00 91.69 111 THR A C 1
ATOM 853 O O . THR A 1 111 ? -3.435 5.698 -13.369 1.00 91.69 111 THR A O 1
ATOM 856 N N . VAL A 1 112 ? -2.431 5.233 -11.410 1.00 93.75 112 VAL A N 1
ATOM 857 C CA . VAL A 1 112 ? -2.925 3.862 -11.284 1.00 93.75 112 VAL A CA 1
ATOM 858 C C . VAL A 1 112 ? -3.914 3.824 -10.130 1.00 93.75 112 VAL A C 1
ATOM 860 O O . VAL A 1 112 ? -3.629 4.310 -9.041 1.00 93.75 112 VAL A O 1
ATOM 863 N N . ARG A 1 113 ? -5.092 3.245 -10.365 1.00 95.06 113 ARG A N 1
ATOM 864 C CA . ARG A 1 113 ? -6.145 3.073 -9.359 1.00 95.06 113 ARG A CA 1
ATOM 865 C C . ARG A 1 113 ? -6.473 1.596 -9.226 1.00 95.06 113 ARG A C 1
ATOM 867 O O . ARG A 1 113 ? -6.745 0.939 -10.230 1.00 95.06 113 ARG A O 1
ATOM 874 N N . LYS A 1 114 ? -6.496 1.087 -7.997 1.00 96.06 114 LYS A N 1
ATOM 875 C CA . LYS A 1 114 ? -6.945 -0.274 -7.687 1.00 96.06 114 LYS A CA 1
ATOM 876 C C . LYS A 1 114 ? -7.856 -0.280 -6.472 1.00 96.06 114 LYS A C 1
ATOM 878 O O . LYS A 1 114 ? -7.639 0.462 -5.522 1.00 96.06 114 LYS A O 1
ATOM 883 N N . VAL A 1 115 ? -8.861 -1.146 -6.518 1.00 95.81 115 VAL A N 1
ATOM 884 C CA . VAL A 1 115 ? -9.757 -1.417 -5.394 1.00 95.81 115 VAL A CA 1
ATOM 885 C C . VAL A 1 115 ? -9.333 -2.747 -4.787 1.00 95.81 115 VAL A C 1
ATOM 887 O O . VAL A 1 115 ? -9.326 -3.765 -5.477 1.00 95.81 115 VAL A O 1
ATOM 890 N N . LEU A 1 116 ? -8.932 -2.720 -3.521 1.00 95.69 116 LEU A N 1
ATOM 891 C CA . LEU A 1 116 ? -8.359 -3.854 -2.810 1.00 95.69 116 LEU A CA 1
ATOM 892 C C . LEU A 1 116 ? -9.261 -4.205 -1.616 1.00 95.69 116 LEU A C 1
ATOM 894 O O . LEU A 1 116 ? -9.417 -3.373 -0.720 1.00 95.69 116 LEU A O 1
ATOM 898 N N . PRO A 1 117 ? -9.893 -5.392 -1.602 1.00 95.19 117 PRO A N 1
ATOM 899 C CA . PRO A 1 117 ? -10.721 -5.816 -0.481 1.00 95.19 117 PRO A CA 1
ATOM 900 C C . PRO A 1 117 ? -9.861 -6.228 0.716 1.00 95.19 117 PRO A C 1
ATOM 902 O O . PRO A 1 117 ? -8.773 -6.782 0.546 1.00 95.19 117 PRO A O 1
ATOM 905 N N . PHE A 1 118 ? -10.367 -5.993 1.924 1.00 93.12 118 PHE A N 1
ATOM 906 C CA . PHE A 1 118 ? -9.789 -6.519 3.157 1.00 93.12 118 PHE A CA 1
ATOM 907 C C . PHE A 1 118 ? -10.854 -6.695 4.239 1.00 93.12 118 PHE A C 1
ATOM 909 O O . PHE A 1 118 ? -11.902 -6.048 4.220 1.00 93.12 118 PHE A O 1
ATOM 916 N N . GLU A 1 119 ? -10.571 -7.570 5.198 1.00 91.56 119 GLU A N 1
ATOM 917 C CA . GLU A 1 119 ? -11.467 -7.864 6.313 1.00 91.56 119 GLU A CA 1
ATOM 918 C C . GLU A 1 119 ? -10.856 -7.414 7.635 1.00 91.56 119 GLU A C 1
ATOM 920 O O . GLU A 1 119 ? -9.657 -7.568 7.884 1.00 91.56 119 GLU A O 1
ATOM 925 N N . VAL A 1 120 ? -11.710 -6.889 8.507 1.00 90.19 120 VAL A N 1
ATOM 926 C CA . VAL A 1 120 ? -11.372 -6.566 9.888 1.00 90.19 120 VAL A CA 1
ATOM 927 C C . VAL A 1 120 ? -12.016 -7.621 10.776 1.00 90.19 120 VAL A C 1
ATOM 929 O O . VAL A 1 120 ? -13.224 -7.604 10.990 1.00 90.19 120 VAL A O 1
ATOM 932 N N . ASN A 1 121 ? -11.198 -8.544 11.288 1.00 83.69 121 ASN A N 1
ATOM 933 C CA . ASN A 1 121 ? -11.649 -9.741 12.012 1.00 83.69 121 ASN A CA 1
ATOM 934 C C . ASN A 1 121 ? -11.492 -9.659 13.544 1.00 83.69 121 ASN A C 1
ATOM 936 O O . ASN A 1 121 ? -11.709 -10.650 14.239 1.00 83.69 121 ASN A O 1
ATOM 940 N N . GLN A 1 122 ? -11.086 -8.512 14.098 1.00 68.06 122 GLN A N 1
ATOM 941 C CA . GLN A 1 122 ? -10.753 -8.403 15.523 1.00 68.06 122 GLN A CA 1
ATOM 942 C C . GLN A 1 122 ? -11.930 -7.889 16.363 1.00 68.06 122 GLN A C 1
ATOM 944 O O . GLN A 1 122 ? -12.423 -6.783 16.153 1.00 68.06 122 GLN A O 1
ATOM 949 N N . ALA A 1 123 ? -12.330 -8.671 17.370 1.00 51.53 123 ALA A N 1
ATOM 950 C CA . ALA A 1 123 ? -13.166 -8.199 18.468 1.00 51.53 123 ALA A CA 1
ATOM 951 C C . ALA A 1 123 ? -12.306 -7.318 19.387 1.00 51.53 123 ALA A C 1
ATOM 953 O O . ALA A 1 123 ? -11.403 -7.818 20.055 1.00 51.53 123 ALA A O 1
ATOM 954 N N . ILE A 1 124 ? -12.548 -6.008 19.401 1.00 56.00 124 ILE A N 1
ATOM 955 C CA . ILE A 1 124 ? -11.844 -5.077 20.290 1.00 56.00 124 ILE A CA 1
ATOM 956 C C . ILE A 1 124 ? -12.259 -5.410 21.735 1.00 56.00 124 ILE A C 1
ATOM 958 O O . ILE A 1 124 ? -13.440 -5.259 22.061 1.00 56.00 124 ILE A O 1
ATOM 962 N N . PRO A 1 125 ? -11.354 -5.846 22.635 1.00 43.38 125 PRO A N 1
ATOM 963 C CA . PRO A 1 125 ? -11.700 -5.920 24.043 1.00 43.38 125 PRO A CA 1
ATOM 964 C C . PRO A 1 125 ? -11.899 -4.489 24.549 1.00 43.38 125 PRO A C 1
ATOM 966 O O . PRO A 1 125 ? -10.985 -3.665 24.514 1.00 43.38 125 PRO A O 1
ATOM 969 N N . LEU A 1 126 ? -13.108 -4.199 25.031 1.00 44.06 126 LEU A N 1
ATOM 970 C CA . LEU A 1 126 ? -13.585 -2.890 25.499 1.00 44.06 126 LEU A CA 1
ATOM 971 C C . LEU A 1 126 ? -12.790 -2.293 26.691 1.00 44.06 126 LEU A C 1
ATOM 973 O O . LEU A 1 126 ? -13.207 -1.297 27.273 1.00 44.06 126 LEU A O 1
ATOM 977 N N . SER A 1 127 ? -11.664 -2.891 27.092 1.00 42.09 127 SER A N 1
ATOM 978 C CA . SER A 1 127 ? -10.982 -2.633 28.367 1.00 42.09 127 SER A CA 1
ATOM 979 C C . SER A 1 127 ? -9.673 -1.838 28.272 1.00 42.09 127 SER A C 1
ATOM 981 O O . SER A 1 127 ? -9.062 -1.601 29.306 1.00 42.09 127 SER A O 1
ATOM 983 N N . GLN A 1 128 ? -9.226 -1.394 27.092 1.00 43.72 128 GLN A N 1
ATOM 984 C CA . GLN A 1 128 ? -7.964 -0.633 26.959 1.00 43.72 128 GLN A CA 1
ATOM 985 C C . GLN A 1 128 ? -8.127 0.868 26.673 1.00 43.72 128 GLN A C 1
ATOM 987 O O . GLN A 1 128 ? -7.140 1.569 26.470 1.00 43.72 128 GLN A O 1
ATOM 992 N N . HIS A 1 129 ? -9.348 1.405 26.737 1.00 42.44 129 HIS A N 1
ATOM 993 C CA . HIS A 1 129 ? -9.605 2.832 26.496 1.00 42.44 129 HIS A CA 1
ATOM 994 C C . HIS A 1 129 ? -9.191 3.779 27.642 1.00 42.44 129 HIS A C 1
ATOM 996 O O . HIS A 1 129 ? -9.514 4.961 27.596 1.00 42.44 129 HIS A O 1
ATOM 1002 N N . GLN A 1 130 ? -8.491 3.307 28.681 1.00 44.38 130 GLN A N 1
ATOM 1003 C CA . GLN A 1 130 ? -8.125 4.143 29.833 1.00 44.38 130 GLN A CA 1
ATOM 1004 C C . GLN A 1 130 ? -6.762 3.780 30.437 1.00 44.38 130 GLN A C 1
ATOM 1006 O O . GLN A 1 130 ? -6.680 3.465 31.620 1.00 44.38 130 GLN A O 1
ATOM 1011 N N . THR A 1 131 ? -5.668 3.791 29.666 1.00 42.38 131 THR A N 1
ATOM 1012 C CA . THR A 1 131 ? -4.319 3.915 30.282 1.00 42.38 131 THR A CA 1
ATOM 1013 C C . THR A 1 131 ? -3.201 4.408 29.354 1.00 42.38 131 THR A C 1
ATOM 1015 O O . THR A 1 131 ? -2.039 4.300 29.717 1.00 42.38 131 THR A O 1
ATOM 1018 N N . ALA A 1 132 ? -3.498 4.959 28.171 1.00 42.38 132 ALA A N 1
ATOM 1019 C CA . ALA A 1 132 ? -2.447 5.410 27.242 1.00 42.38 132 ALA A CA 1
ATOM 1020 C C . ALA A 1 132 ? -2.407 6.929 26.989 1.00 42.38 132 ALA A C 1
ATOM 1022 O O . ALA A 1 132 ? -1.464 7.405 26.361 1.00 42.38 132 ALA A O 1
ATOM 1023 N N . ASP A 1 133 ? -3.373 7.698 27.504 1.00 41.28 133 ASP A N 1
ATOM 1024 C CA . ASP A 1 133 ? -3.389 9.164 27.348 1.00 41.28 133 ASP A CA 1
ATOM 1025 C C . ASP A 1 133 ? -2.554 9.906 28.407 1.00 41.28 133 ASP A C 1
ATOM 1027 O O . ASP A 1 133 ? -2.210 11.072 28.216 1.00 41.28 133 ASP A O 1
ATOM 1031 N N . SER A 1 134 ? -2.174 9.248 29.509 1.00 45.94 134 SER A N 1
ATOM 1032 C CA . SER A 1 134 ? -1.392 9.878 30.584 1.00 45.94 134 SER A CA 1
ATOM 1033 C C . SER A 1 134 ? 0.121 9.671 30.484 1.00 45.94 134 SER A C 1
ATOM 1035 O O . SER A 1 134 ? 0.856 10.493 31.019 1.00 45.94 134 SER A O 1
ATOM 1037 N N . GLU A 1 135 ? 0.612 8.625 29.809 1.00 45.22 135 GLU A N 1
ATOM 1038 C CA . GLU A 1 135 ? 2.064 8.357 29.735 1.00 45.22 135 GLU A CA 1
ATOM 1039 C C . GLU A 1 135 ? 2.754 9.032 28.537 1.00 45.22 135 GLU A C 1
ATOM 1041 O O . GLU A 1 135 ? 3.881 9.506 28.670 1.00 45.22 135 GLU A O 1
ATOM 1046 N N . PHE A 1 136 ? 2.078 9.191 27.393 1.00 42.25 136 PHE A N 1
ATOM 1047 C CA . PHE A 1 136 ? 2.701 9.784 26.196 1.00 42.25 136 PHE A CA 1
ATOM 1048 C C . PHE A 1 136 ? 2.676 11.317 26.155 1.00 42.25 136 PHE A C 1
ATOM 1050 O O . PHE A 1 136 ? 3.579 11.930 25.585 1.00 42.25 136 PHE A O 1
ATOM 1057 N N . MET A 1 137 ? 1.699 11.960 26.804 1.00 42.97 137 MET A N 1
ATOM 1058 C CA . MET A 1 137 ? 1.692 13.424 26.951 1.00 42.97 137 MET A CA 1
ATOM 1059 C C . MET A 1 137 ? 2.799 13.926 27.887 1.00 42.97 137 MET A C 1
ATOM 1061 O O . MET A 1 137 ? 3.119 15.116 27.872 1.00 42.97 137 MET A O 1
ATOM 1065 N N . ASP A 1 138 ? 3.387 13.035 28.686 1.00 49.28 138 ASP A N 1
ATOM 1066 C CA . ASP A 1 138 ? 4.430 13.366 29.648 1.00 49.28 138 ASP A CA 1
ATOM 1067 C C . ASP A 1 138 ? 5.832 13.262 29.019 1.00 49.28 138 ASP A C 1
ATOM 1069 O O . ASP A 1 138 ? 6.659 14.150 29.216 1.00 49.28 138 ASP A O 1
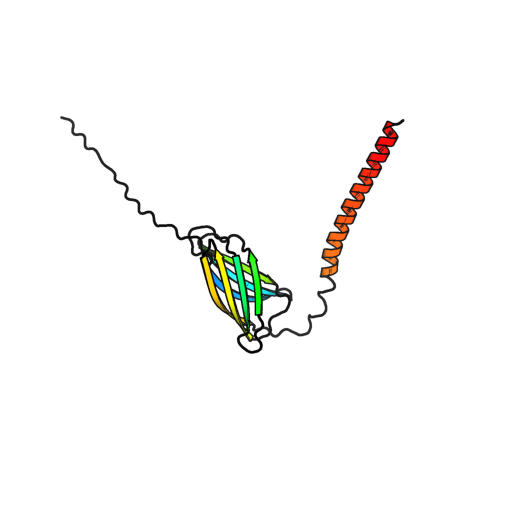ATOM 1073 N N . GLU A 1 139 ? 6.103 12.261 28.172 1.00 48.16 139 GLU A N 1
ATOM 1074 C CA . GLU A 1 139 ? 7.415 12.133 27.518 1.00 48.16 139 GLU A CA 1
ATOM 1075 C C . GLU A 1 139 ? 7.677 13.224 26.473 1.00 48.16 139 GLU A C 1
ATOM 1077 O O . GLU A 1 139 ? 8.733 13.858 26.517 1.00 48.16 139 GLU A O 1
ATOM 1082 N N . GLU A 1 140 ? 6.723 13.526 25.586 1.00 45.62 140 GLU A N 1
ATOM 1083 C CA . GLU A 1 140 ? 6.922 14.546 24.544 1.00 45.62 140 GLU A CA 1
ATOM 1084 C C . GLU A 1 140 ? 6.969 15.970 25.130 1.00 45.62 140 GLU A C 1
ATOM 1086 O O . GLU A 1 140 ? 7.818 16.782 24.741 1.00 45.62 140 GLU A O 1
ATOM 1091 N N . ARG A 1 141 ? 6.146 16.270 26.152 1.00 47.12 141 ARG A N 1
ATOM 1092 C CA . ARG A 1 141 ? 6.228 17.551 26.879 1.00 47.12 141 ARG A CA 1
ATOM 1093 C C . ARG A 1 141 ? 7.510 17.669 27.697 1.00 47.12 141 ARG A C 1
ATOM 1095 O O . ARG A 1 141 ? 8.112 18.742 27.664 1.00 47.12 141 ARG A O 1
ATOM 1102 N N . ARG A 1 142 ? 7.980 16.614 28.380 1.00 48.72 142 ARG A N 1
ATOM 1103 C CA . ARG A 1 142 ? 9.283 16.629 29.081 1.00 48.72 142 ARG A CA 1
ATOM 1104 C C . ARG A 1 142 ? 10.446 16.807 28.104 1.00 48.72 142 ARG A C 1
ATOM 1106 O O . ARG A 1 142 ? 11.401 17.520 28.421 1.00 48.72 142 ARG A O 1
ATOM 1113 N N . PHE A 1 143 ? 10.367 16.230 26.905 1.00 50.28 143 PHE A N 1
ATOM 1114 C CA . PHE A 1 143 ? 11.413 16.370 25.889 1.00 50.28 143 PHE A CA 1
ATOM 1115 C C . PHE A 1 143 ? 11.519 17.806 25.354 1.00 50.28 143 PHE A C 1
ATOM 1117 O O . PHE A 1 143 ? 12.625 18.331 25.201 1.00 50.28 143 PHE A O 1
ATOM 1124 N N . ILE A 1 144 ? 10.386 18.479 25.131 1.00 53.62 144 ILE A N 1
ATOM 1125 C CA . ILE A 1 144 ? 10.362 19.865 24.640 1.00 53.62 144 ILE A CA 1
ATOM 1126 C C . ILE A 1 144 ? 10.707 20.856 25.762 1.00 53.62 144 ILE A C 1
ATOM 1128 O O . ILE A 1 144 ? 11.519 21.758 25.539 1.00 53.62 144 ILE A O 1
ATOM 1132 N N . LEU A 1 145 ? 10.184 20.667 26.984 1.00 53.12 145 LEU A N 1
ATOM 1133 C CA . LEU A 1 145 ? 10.540 21.522 28.124 1.00 53.12 145 LEU A CA 1
ATOM 1134 C C . LEU A 1 145 ? 12.035 21.418 28.446 1.00 53.12 145 LEU A C 1
ATOM 1136 O O . LEU A 1 145 ? 12.687 22.446 28.616 1.00 53.12 145 LEU A O 1
ATOM 1140 N N . SER A 1 146 ? 12.606 20.207 28.477 1.00 56.84 146 SER A N 1
ATOM 1141 C CA . SER A 1 146 ? 14.024 20.027 28.817 1.00 56.84 146 SER A CA 1
ATOM 1142 C C . SER A 1 146 ? 14.954 20.754 27.845 1.00 56.84 146 SER A C 1
ATOM 1144 O O . SER A 1 146 ? 15.877 21.428 28.297 1.00 56.84 146 SER A O 1
ATOM 1146 N N . ARG A 1 147 ? 14.684 20.721 26.531 1.00 57.38 147 ARG A N 1
ATOM 1147 C CA . ARG A 1 147 ? 15.486 21.449 25.534 1.00 57.38 147 ARG A CA 1
ATOM 1148 C C . ARG A 1 147 ? 15.363 22.961 25.686 1.00 57.38 147 ARG A C 1
ATOM 1150 O O . ARG A 1 147 ? 16.386 23.641 25.673 1.00 57.38 147 ARG A O 1
ATOM 1157 N N . VAL A 1 148 ? 14.155 23.494 25.879 1.00 63.66 148 VAL A N 1
ATOM 1158 C CA . VAL A 1 148 ? 13.953 24.945 26.064 1.00 63.66 148 VAL A CA 1
ATOM 1159 C C . VAL A 1 148 ? 14.656 25.442 27.332 1.00 63.66 148 VAL A C 1
ATOM 1161 O O . VAL A 1 148 ? 15.337 26.467 27.286 1.00 63.66 148 VAL A O 1
ATOM 1164 N N . TYR A 1 149 ? 14.586 24.686 28.433 1.00 64.75 149 TYR A N 1
ATOM 1165 C CA . TYR A 1 149 ? 15.329 25.004 29.656 1.00 64.75 149 TYR A CA 1
ATOM 1166 C C . TYR A 1 149 ? 16.848 24.908 29.453 1.00 64.75 149 TYR A C 1
ATOM 1168 O O . TYR A 1 149 ? 17.575 25.796 29.900 1.00 64.75 149 TYR A O 1
ATOM 1176 N N . PHE A 1 150 ? 17.341 23.892 28.738 1.00 66.06 150 PHE A N 1
ATOM 1177 C CA . PHE A 1 150 ? 18.776 23.720 28.490 1.00 66.06 150 PHE A CA 1
ATOM 1178 C C . PHE A 1 150 ? 19.352 24.866 27.644 1.00 66.06 150 PHE A C 1
ATOM 1180 O O . PHE A 1 150 ? 20.364 25.464 28.014 1.00 66.06 150 PHE A O 1
ATOM 1187 N N . TYR A 1 151 ? 18.676 25.242 26.552 1.00 72.88 151 TYR A N 1
ATOM 1188 C CA . TYR A 1 151 ? 19.093 26.375 25.721 1.00 72.88 151 TYR A CA 1
ATOM 1189 C C . TYR A 1 151 ? 18.938 27.717 26.447 1.00 72.88 151 TYR A C 1
ATOM 1191 O O . TYR A 1 151 ? 19.801 28.584 26.306 1.00 72.88 151 TYR A O 1
ATOM 1199 N N . GLY A 1 152 ? 17.901 27.876 27.276 1.00 71.12 152 GLY A N 1
ATOM 1200 C CA . GLY A 1 152 ? 17.711 29.064 28.109 1.00 71.12 152 GLY A CA 1
ATOM 1201 C C . GLY A 1 152 ? 18.845 29.270 29.117 1.00 71.12 152 GLY A C 1
ATOM 1202 O O . GLY A 1 152 ? 19.390 30.369 29.213 1.00 71.12 152 GLY A O 1
ATOM 1203 N N . VAL A 1 153 ? 19.261 28.215 29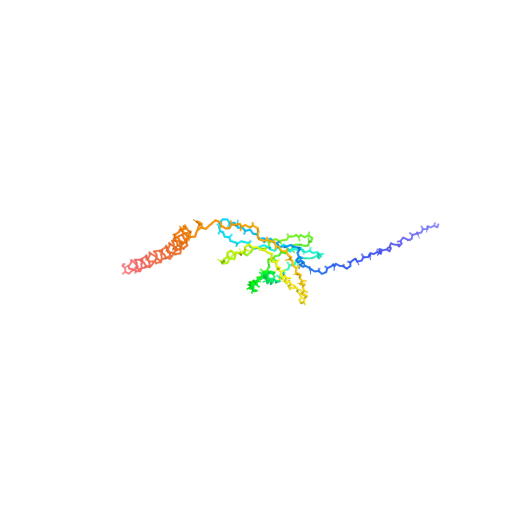.825 1.00 79.12 153 VAL A N 1
ATOM 1204 C CA . VAL A 1 153 ? 20.357 28.281 30.810 1.00 79.12 153 VAL A CA 1
ATOM 1205 C C . VAL A 1 153 ? 21.706 28.550 30.134 1.00 79.12 153 VAL A C 1
ATOM 1207 O O . VAL A 1 153 ? 22.483 29.376 30.625 1.00 79.12 153 VAL A O 1
ATOM 1210 N N . ILE A 1 154 ? 21.981 27.924 28.983 1.00 80.94 154 ILE A N 1
ATOM 1211 C CA . ILE A 1 154 ? 23.198 28.200 28.199 1.00 80.94 154 ILE A CA 1
ATOM 1212 C C . ILE A 1 154 ? 23.224 29.662 27.738 1.00 80.94 154 ILE A C 1
ATOM 1214 O O . ILE A 1 154 ? 24.238 30.342 27.887 1.00 80.94 154 ILE A O 1
ATOM 1218 N N . LEU A 1 155 ? 22.111 30.194 27.233 1.00 85.00 155 LEU A N 1
ATOM 1219 C CA . LEU A 1 155 ? 22.056 31.591 26.805 1.00 85.00 155 LEU A CA 1
ATOM 1220 C C . LEU A 1 155 ? 22.302 32.554 27.980 1.00 85.00 155 LEU A C 1
ATOM 1222 O O . LEU A 1 155 ? 23.067 33.510 27.854 1.00 85.00 155 LEU A O 1
ATOM 1226 N N . LEU A 1 156 ? 21.704 32.286 29.143 1.00 85.06 156 LEU A N 1
ATOM 1227 C CA . LEU A 1 156 ? 21.826 33.137 30.330 1.00 85.06 156 LEU A CA 1
ATOM 1228 C C . LEU A 1 156 ? 23.253 33.119 30.901 1.00 85.06 156 LEU A C 1
ATOM 1230 O O . LEU A 1 156 ? 23.794 34.165 31.264 1.00 85.06 156 LEU A O 1
ATOM 1234 N N . THR A 1 157 ? 23.899 31.950 30.907 1.00 81.50 157 THR A N 1
ATOM 1235 C CA . THR A 1 157 ? 25.315 31.816 31.286 1.00 81.50 157 THR A CA 1
ATOM 1236 C C . THR A 1 157 ? 26.241 32.541 30.314 1.00 81.50 157 THR A C 1
ATOM 1238 O O . THR A 1 157 ? 27.125 33.263 30.772 1.00 81.50 157 THR A O 1
ATOM 1241 N N . VAL A 1 158 ? 26.010 32.455 28.999 1.00 84.56 158 VAL A N 1
ATOM 1242 C CA . VAL A 1 158 ? 26.769 33.232 28.002 1.00 84.56 158 VAL A CA 1
ATOM 1243 C C . VAL A 1 158 ? 26.597 34.736 28.227 1.00 84.56 158 VAL A C 1
ATOM 1245 O O . VAL A 1 158 ? 27.591 35.461 28.258 1.00 84.56 158 VAL A O 1
ATOM 1248 N N . ILE A 1 159 ? 25.371 35.218 28.457 1.00 83.94 159 ILE A N 1
ATOM 1249 C CA . ILE A 1 159 ? 25.109 36.640 28.731 1.00 83.94 159 ILE A CA 1
ATOM 1250 C C . ILE A 1 159 ? 25.849 37.096 29.995 1.00 83.94 159 ILE A C 1
ATOM 1252 O O . ILE A 1 159 ? 26.532 38.122 29.967 1.00 83.94 159 ILE A O 1
ATOM 1256 N N . LEU A 1 160 ? 25.770 36.333 31.089 1.00 85.06 160 LEU A N 1
ATOM 1257 C CA . LEU A 1 160 ? 26.485 36.647 32.331 1.00 85.06 160 LEU A CA 1
ATOM 1258 C C . LEU A 1 160 ? 28.002 36.682 32.127 1.00 85.06 160 LEU A C 1
ATOM 1260 O O . LEU A 1 160 ? 28.667 37.581 32.641 1.00 85.06 160 LEU A O 1
ATOM 1264 N N . LEU A 1 161 ? 28.548 35.750 31.345 1.00 84.50 161 LEU A N 1
ATOM 1265 C CA . LEU A 1 161 ? 29.978 35.667 31.057 1.00 84.50 161 LEU A CA 1
ATOM 1266 C C . LEU A 1 161 ? 30.441 36.861 30.208 1.00 84.50 161 LEU A C 1
ATOM 1268 O O . LEU A 1 161 ? 31.455 37.484 30.527 1.00 84.50 161 LEU A O 1
ATOM 1272 N N . VAL A 1 162 ? 29.656 37.261 29.202 1.00 80.38 162 VAL A N 1
ATOM 1273 C CA . VAL A 1 162 ? 29.907 38.464 28.390 1.00 80.38 162 VAL A CA 1
ATOM 1274 C C . VAL A 1 162 ? 29.846 39.732 29.246 1.00 80.38 162 VAL A C 1
ATOM 1276 O O . VAL A 1 162 ? 30.737 40.579 29.160 1.00 80.38 162 VAL A O 1
ATOM 1279 N N . VAL A 1 163 ? 28.838 39.870 30.114 1.00 79.00 163 VAL A N 1
ATOM 1280 C CA . VAL A 1 163 ? 28.719 41.020 31.028 1.00 79.00 163 VAL A CA 1
ATOM 1281 C C . VAL A 1 163 ? 29.894 41.062 32.007 1.00 79.00 163 VAL A C 1
ATOM 1283 O O . VAL A 1 163 ? 30.464 42.132 32.235 1.00 79.00 163 VAL A O 1
ATOM 1286 N N . TYR A 1 164 ? 30.304 39.914 32.548 1.00 78.19 164 TYR A N 1
ATOM 1287 C CA . TYR A 1 164 ? 31.444 39.812 33.454 1.00 78.19 164 TYR A CA 1
ATOM 1288 C C . TYR A 1 164 ? 32.763 40.193 32.767 1.00 78.19 164 TYR A C 1
ATOM 1290 O O . TYR A 1 164 ? 33.510 41.019 33.296 1.00 78.19 164 TYR A O 1
ATOM 1298 N N . GLN A 1 165 ? 33.030 39.678 31.561 1.00 73.88 165 GLN A N 1
ATOM 1299 C CA . GLN A 1 165 ? 34.225 40.043 30.792 1.00 73.88 165 GLN A CA 1
ATOM 1300 C C . GLN A 1 165 ? 34.244 41.532 30.430 1.00 73.88 165 GLN A C 1
ATOM 1302 O O . GLN A 1 165 ? 35.270 42.194 30.595 1.00 73.88 165 GLN A O 1
ATOM 1307 N N . LYS A 1 166 ? 33.100 42.101 30.030 1.00 68.25 166 LYS A N 1
ATOM 1308 C CA . LYS A 1 166 ? 32.986 43.533 29.714 1.00 68.25 166 LYS A CA 1
ATOM 1309 C C . LYS A 1 166 ? 33.227 44.422 30.939 1.00 68.25 166 LYS A C 1
ATOM 1311 O O . LYS A 1 166 ? 33.758 45.522 30.803 1.00 68.25 166 LYS A O 1
ATOM 1316 N N . LYS A 1 167 ? 32.871 43.948 32.138 1.00 63.75 167 LYS A N 1
ATOM 1317 C CA . LYS A 1 167 ? 33.138 44.642 33.408 1.00 63.75 167 LYS A CA 1
ATOM 1318 C C . LYS A 1 167 ? 34.604 44.516 33.839 1.00 63.75 167 LYS A C 1
ATOM 1320 O O . LYS A 1 167 ? 35.134 45.452 34.426 1.00 63.75 167 LYS A O 1
ATOM 1325 N N . LYS A 1 168 ? 35.262 43.397 33.515 1.00 62.31 168 LYS A N 1
ATOM 1326 C CA . LYS A 1 168 ? 36.686 43.160 33.800 1.00 62.31 168 LYS A CA 1
ATOM 1327 C C . LYS A 1 168 ? 37.620 43.913 32.844 1.00 62.31 168 LYS A C 1
ATOM 1329 O O . LYS A 1 168 ? 38.668 44.348 33.280 1.00 62.31 168 LYS A O 1
ATOM 1334 N N . SER A 1 169 ? 37.210 44.139 31.594 1.00 56.94 169 SER A N 1
ATOM 1335 C CA . SER A 1 169 ? 37.971 44.925 30.604 1.00 56.94 169 SER A CA 1
ATOM 1336 C C . SER A 1 169 ? 37.890 46.450 30.802 1.00 56.94 169 SER A C 1
ATOM 1338 O O . SER A 1 169 ? 38.528 47.191 30.058 1.00 56.94 169 SER A O 1
ATOM 1340 N N . LYS A 1 170 ? 37.070 46.931 31.750 1.00 55.25 170 LYS A N 1
ATOM 1341 C CA . LYS A 1 170 ? 36.933 48.355 32.120 1.00 55.25 170 LYS A CA 1
ATOM 1342 C C . LYS A 1 170 ? 37.616 48.708 33.455 1.00 55.25 170 LYS A C 1
ATOM 1344 O O . LYS A 1 170 ? 37.404 49.808 33.961 1.00 55.25 170 LYS A O 1
ATOM 1349 N N . LYS A 1 171 ? 38.385 47.784 34.029 1.00 45.91 171 LYS A N 1
ATOM 1350 C CA . LYS A 1 171 ? 39.345 48.037 35.110 1.00 45.91 171 LYS A CA 1
ATOM 1351 C C . LYS A 1 171 ? 40.746 47.808 34.571 1.00 45.91 171 LYS A C 1
ATOM 1353 O O . LYS A 1 171 ? 41.649 48.495 35.081 1.00 45.91 171 LYS A O 1
#